Protein AF-A0A521G3V1-F1 (afdb_monomer_lite)

Sequence (125 aa):
MIERIEVVKGPSSALYGSDALAGVVNIITKDTPDKPSGKAGAAYGWYTVKEKVNSDGSISLPSDDGDYRSSKQAYASFGDRPIERFGYLVNYNYESAEDVSQSPLESLRHSLLAKMNLAAIAGAG

Secondary structure (DSSP, 8-state):
-EEEEEEEEGGGGGGG-TT-TTEEEEEEEPPPPSS-EEEEEEEEEEEE---EE-TTS-EE--TTTT-EEEEEEEEEEEEEEEETTEEEEEEEEEEEEE-SSSS--EEEEEEEEEEEEE-------

InterPro domains:
  IPR012910 TonB-dependent receptor, plug domain [PF07715] (1-24)
  IPR036942 TonB-dependent receptor-like, beta-barrel domain superfamily [G3DSA:2.40.170.20] (1-120)
  IPR039426 TonB-dependent receptor-like [PS52016] (1-125)
  IPR039426 TonB-dependent receptor-like [PTHR30069] (1-90)

Foldseek 3Di:
DFPDKDKAAAPVQCVVHPVQHGTDIDTHHDDFDAAKDKDKDKDKDKDAAAWDQDPVRDIDDQLRHRDMWMKMKIKMKIKGDPDPFKIKIKMKMWMWTFDPDSDTDIDTDIDIDMDMGGDDDPDDD

Structure (mmCIF, N/CA/C/O backbone):
data_AF-A0A521G3V1-F1
#
_entry.id   AF-A0A521G3V1-F1
#
loop_
_atom_site.group_PDB
_atom_site.id
_atom_site.type_symbol
_atom_site.label_atom_id
_atom_site.label_alt_id
_atom_site.label_comp_id
_atom_site.label_asym_id
_atom_site.label_entity_id
_atom_site.label_seq_id
_atom_site.pdbx_PDB_ins_code
_atom_site.Cartn_x
_atom_site.Cartn_y
_atom_site.Cartn_z
_atom_site.occupancy
_atom_site.B_iso_or_equiv
_atom_site.auth_seq_id
_atom_site.auth_comp_id
_atom_site.auth_asym_id
_atom_site.auth_atom_id
_atom_site.pdbx_PDB_model_num
ATOM 1 N N . MET A 1 1 ? -3.547 -4.856 4.591 1.00 81.75 1 MET A N 1
ATOM 2 C CA . MET A 1 1 ? -4.882 -4.274 4.381 1.00 81.75 1 MET A CA 1
ATOM 3 C C . MET A 1 1 ? -5.656 -5.131 3.394 1.00 81.75 1 MET A C 1
ATOM 5 O O . MET A 1 1 ? -6.743 -5.557 3.743 1.00 81.75 1 MET A O 1
ATOM 9 N N . ILE A 1 2 ? -5.084 -5.485 2.246 1.00 90.00 2 ILE A N 1
ATOM 10 C CA . ILE A 1 2 ? -5.542 -6.657 1.490 1.00 90.00 2 ILE A CA 1
ATOM 11 C C . ILE A 1 2 ? -5.144 -7.919 2.266 1.00 90.00 2 ILE A C 1
ATOM 13 O O . ILE A 1 2 ? -4.059 -7.965 2.859 1.00 90.00 2 ILE A O 1
ATOM 17 N N . GLU A 1 3 ? -6.056 -8.878 2.342 1.00 93.25 3 GLU A N 1
ATOM 18 C CA . GLU A 1 3 ? -5.802 -10.216 2.868 1.00 93.25 3 GLU A CA 1
ATOM 19 C C . GLU A 1 3 ? -5.454 -11.168 1.733 1.00 93.25 3 GLU A C 1
ATOM 21 O O . GLU A 1 3 ? -4.417 -11.824 1.783 1.00 93.25 3 GLU A O 1
ATOM 26 N N . ARG A 1 4 ? -6.275 -11.171 0.679 1.00 96.12 4 ARG A N 1
ATOM 27 C CA . ARG A 1 4 ? -6.017 -11.925 -0.547 1.00 96.12 4 ARG A CA 1
ATOM 28 C C . ARG A 1 4 ? -6.715 -11.303 -1.751 1.00 96.12 4 ARG A C 1
ATOM 30 O O . ARG A 1 4 ? -7.649 -10.514 -1.606 1.00 96.12 4 ARG A O 1
ATOM 37 N N . ILE A 1 5 ? -6.247 -11.685 -2.932 1.00 95.38 5 ILE A N 1
ATOM 38 C CA . ILE A 1 5 ? -6.860 -11.362 -4.220 1.00 95.38 5 ILE A CA 1
ATOM 39 C C . ILE A 1 5 ? -7.189 -12.690 -4.892 1.00 95.38 5 ILE A C 1
ATOM 41 O O . ILE A 1 5 ? -6.324 -13.558 -5.000 1.00 95.38 5 ILE A O 1
ATOM 45 N N . GLU A 1 6 ? -8.432 -12.851 -5.326 1.00 93.69 6 GLU A N 1
ATOM 46 C CA . GLU A 1 6 ? -8.908 -14.029 -6.046 1.00 93.69 6 GLU A CA 1
ATOM 47 C C . GLU A 1 6 ? -9.221 -13.634 -7.491 1.00 93.69 6 GLU A C 1
ATOM 49 O O . GLU A 1 6 ? -9.801 -12.579 -7.743 1.00 93.69 6 GLU A O 1
ATOM 54 N N . VAL A 1 7 ? -8.839 -14.476 -8.452 1.00 92.94 7 VAL A N 1
ATOM 55 C CA . VAL A 1 7 ? -9.136 -14.256 -9.873 1.00 92.94 7 VAL A CA 1
ATOM 56 C C . VAL A 1 7 ? -9.950 -15.433 -10.385 1.00 92.94 7 VAL A C 1
ATOM 58 O O . VAL A 1 7 ? -9.446 -16.553 -10.463 1.00 92.94 7 VAL A O 1
ATOM 61 N N . VAL A 1 8 ? -11.198 -15.171 -10.765 1.00 91.44 8 VAL A N 1
ATOM 62 C CA . VAL A 1 8 ? -12.090 -16.145 -11.403 1.00 91.44 8 VAL A CA 1
ATOM 63 C C . VAL A 1 8 ? -12.079 -15.870 -12.900 1.00 91.44 8 VAL A C 1
ATOM 65 O O . VAL A 1 8 ? -12.363 -14.753 -13.319 1.00 91.44 8 VAL A O 1
ATOM 68 N N . LYS A 1 9 ? -11.728 -16.866 -13.715 1.00 88.06 9 LYS A N 1
ATOM 69 C CA . LYS A 1 9 ? -11.600 -16.719 -15.175 1.00 88.06 9 LYS A CA 1
ATOM 70 C C . LYS A 1 9 ? -12.729 -17.453 -15.900 1.00 88.06 9 LYS A C 1
ATOM 72 O O . LYS A 1 9 ? -13.107 -18.545 -15.478 1.00 88.06 9 LYS A O 1
ATOM 77 N N . GLY A 1 10 ? -13.172 -16.913 -17.037 1.00 82.88 10 GLY A N 1
ATOM 78 C CA . GLY A 1 10 ? -14.074 -17.610 -17.963 1.00 82.88 10 GLY A CA 1
ATOM 79 C C . GLY A 1 10 ? -15.508 -17.797 -17.438 1.00 82.88 10 GLY A C 1
ATOM 80 O O . GLY A 1 10 ? -15.893 -17.127 -16.495 1.00 82.88 10 GLY A O 1
ATOM 81 N N . PRO A 1 11 ? -16.312 -18.719 -18.000 1.00 74.81 11 PRO A N 1
ATOM 82 C CA . PRO A 1 11 ? -17.774 -18.750 -17.827 1.00 74.81 11 PRO A CA 1
ATOM 83 C C . PRO A 1 11 ? -18.275 -18.758 -16.375 1.00 74.81 11 PRO A C 1
ATOM 85 O O . PRO A 1 11 ? -19.353 -18.242 -16.091 1.00 74.81 11 PRO A O 1
ATOM 88 N N . SER A 1 12 ? -17.491 -19.311 -15.445 1.00 75.88 12 SER A N 1
ATOM 89 C CA . SER A 1 12 ? -17.821 -19.354 -14.016 1.00 75.88 12 SER A CA 1
ATOM 90 C C . SER A 1 12 ? -17.935 -17.971 -13.368 1.00 75.88 12 SER A C 1
ATOM 92 O O . SER A 1 12 ? -18.586 -17.841 -12.333 1.00 75.88 12 SER A O 1
ATOM 94 N N . SER A 1 13 ? -17.341 -16.925 -13.952 1.00 77.19 13 SER A N 1
ATOM 95 C CA . SER A 1 13 ? -17.484 -15.555 -13.454 1.00 77.19 13 SER A CA 1
ATOM 96 C C . SER A 1 13 ? -18.867 -14.957 -13.727 1.00 77.19 13 SER A C 1
ATOM 98 O O . SER A 1 13 ? -19.220 -13.994 -13.057 1.00 77.19 13 SER A O 1
ATOM 100 N N . ALA A 1 14 ? -19.696 -15.555 -14.595 1.00 74.81 14 ALA A N 1
ATOM 101 C CA . ALA A 1 14 ? -21.085 -15.131 -14.810 1.00 74.81 14 ALA A CA 1
ATOM 102 C C . ALA A 1 14 ? -21.938 -15.164 -13.523 1.00 74.81 14 ALA A C 1
ATOM 104 O O . ALA A 1 14 ? -22.915 -14.426 -13.413 1.00 74.81 14 ALA A O 1
ATOM 105 N N . LEU A 1 15 ? -21.542 -15.960 -12.517 1.00 80.94 15 LEU A N 1
ATOM 106 C CA . LEU A 1 15 ? -22.152 -15.952 -11.178 1.00 80.94 15 LEU A CA 1
ATOM 107 C C . LEU A 1 15 ? -22.031 -14.596 -10.463 1.00 80.94 15 LEU A C 1
ATOM 109 O O . LEU A 1 15 ? -22.818 -14.309 -9.565 1.00 80.94 15 LEU A O 1
ATOM 113 N N . TYR A 1 16 ? -21.064 -13.764 -10.855 1.00 81.12 16 TYR A N 1
ATOM 114 C CA . TYR A 1 16 ? -20.859 -12.417 -10.321 1.00 81.12 16 TYR A CA 1
ATOM 115 C C . TYR A 1 16 ? -21.572 -11.325 -11.138 1.00 81.12 16 TYR A C 1
ATOM 117 O O . TYR A 1 16 ? -21.516 -10.159 -10.757 1.00 81.12 16 TYR A O 1
ATOM 125 N N . GLY A 1 17 ? -22.250 -11.679 -12.236 1.00 79.00 17 GLY A N 1
ATOM 126 C CA . GLY A 1 17 ? -23.031 -10.754 -13.060 1.00 79.00 17 GLY A CA 1
ATOM 127 C C . GLY A 1 17 ? -22.855 -10.975 -14.562 1.00 79.00 17 GLY A C 1
ATOM 128 O O . GLY A 1 17 ? -21.914 -11.628 -15.011 1.00 79.00 17 GLY A O 1
ATOM 129 N N . SER A 1 18 ? -23.759 -10.398 -15.357 1.00 80.88 18 SER A N 1
ATOM 130 C CA . SER A 1 18 ? -23.757 -10.518 -16.824 1.00 80.88 18 SER A CA 1
ATOM 131 C C . SER A 1 18 ? -22.510 -9.926 -17.487 1.00 80.88 18 SER A C 1
ATOM 133 O O . SER A 1 18 ? -22.094 -10.409 -18.536 1.00 80.88 18 SER A O 1
ATOM 135 N N . ASP A 1 19 ? -21.885 -8.927 -16.860 1.00 81.19 19 ASP A N 1
ATOM 136 C CA . ASP A 1 19 ? -20.727 -8.206 -17.411 1.00 81.19 19 ASP A CA 1
ATOM 137 C C . ASP A 1 19 ? -19.388 -8.902 -17.121 1.00 81.19 19 ASP A C 1
ATOM 139 O O . ASP A 1 19 ? -18.324 -8.462 -17.551 1.00 81.19 19 ASP A O 1
ATOM 143 N N . ALA A 1 20 ? -19.422 -10.028 -16.411 1.00 81.69 20 ALA A N 1
ATOM 144 C CA . ALA A 1 20 ? -18.242 -10.748 -15.965 1.00 81.69 20 ALA A CA 1
ATOM 145 C C . ALA A 1 20 ? -17.650 -11.697 -17.026 1.00 81.69 20 ALA A C 1
ATOM 147 O O . ALA A 1 20 ? -16.906 -12.602 -16.671 1.00 81.69 20 ALA A O 1
ATOM 148 N N . LEU A 1 21 ? -17.953 -11.532 -18.318 1.00 80.31 21 LEU A N 1
ATOM 149 C CA . LEU A 1 21 ? -17.672 -12.515 -19.383 1.00 80.31 21 LEU A CA 1
ATOM 150 C C . LEU A 1 21 ? -16.205 -12.983 -19.479 1.00 80.31 21 LEU A C 1
ATOM 152 O O . LEU A 1 21 ? -15.954 -14.152 -19.767 1.00 80.31 21 LEU A O 1
ATOM 156 N N . ALA A 1 22 ? -15.233 -12.096 -19.238 1.00 85.56 22 ALA A N 1
ATOM 157 C CA . ALA A 1 22 ? -13.805 -12.439 -19.278 1.00 85.56 22 ALA A CA 1
ATOM 158 C C . ALA A 1 22 ? -13.284 -13.026 -17.948 1.00 85.56 22 ALA A C 1
ATOM 160 O O . ALA A 1 22 ? -12.335 -13.817 -17.931 1.00 85.56 22 ALA A O 1
ATOM 161 N N . GLY A 1 23 ? -13.900 -12.645 -16.830 1.00 89.38 23 GLY A N 1
ATOM 162 C CA . GLY A 1 23 ? -13.463 -12.989 -15.484 1.00 89.38 23 GLY A CA 1
ATOM 163 C C . GLY A 1 23 ? -13.774 -11.892 -14.468 1.00 89.38 23 GLY A C 1
ATOM 164 O O . GLY A 1 23 ? -14.199 -10.796 -14.826 1.00 89.38 23 GLY A O 1
ATOM 165 N N . VAL A 1 24 ? -13.530 -12.184 -13.192 1.00 91.69 24 VAL A N 1
ATOM 166 C CA . VAL A 1 24 ? -13.661 -11.247 -12.067 1.00 91.69 24 VAL A CA 1
ATOM 167 C C . VAL A 1 24 ? -12.405 -11.299 -11.215 1.00 91.69 24 VAL A C 1
ATOM 169 O O . VAL A 1 24 ? -11.873 -12.373 -10.929 1.00 91.69 24 VAL A O 1
ATOM 172 N N . VAL A 1 25 ? -11.953 -10.123 -10.786 1.00 92.94 25 VAL A N 1
ATOM 173 C CA . VAL A 1 25 ? -10.938 -9.975 -9.744 1.00 92.94 25 VAL A CA 1
ATOM 174 C C . VAL A 1 25 ? -11.654 -9.570 -8.464 1.00 92.94 25 VAL A C 1
ATOM 176 O O . VAL A 1 25 ? -12.243 -8.494 -8.390 1.00 92.94 25 VAL A O 1
ATOM 179 N N . ASN A 1 26 ? -11.609 -10.436 -7.460 1.00 91.38 26 ASN A N 1
ATOM 180 C CA . ASN A 1 26 ? -12.187 -10.186 -6.150 1.00 91.38 26 ASN A CA 1
ATOM 181 C C . ASN A 1 26 ? -11.079 -9.802 -5.163 1.00 91.38 26 ASN A C 1
ATOM 183 O O . ASN A 1 26 ? -10.103 -10.534 -4.986 1.00 91.38 26 ASN A O 1
ATOM 187 N N . ILE A 1 27 ? -11.228 -8.649 -4.513 1.00 93.19 27 ILE A N 1
ATOM 188 C CA . ILE A 1 27 ? -10.273 -8.146 -3.525 1.00 93.19 27 ILE A CA 1
ATOM 189 C C . ILE A 1 27 ? -10.879 -8.335 -2.146 1.00 93.19 27 ILE A C 1
ATOM 191 O O . ILE A 1 27 ? -11.889 -7.721 -1.805 1.00 93.19 27 ILE A O 1
ATOM 195 N N . ILE A 1 28 ? -10.220 -9.142 -1.324 1.00 94.25 28 ILE A N 1
ATOM 196 C CA . ILE A 1 28 ? -10.688 -9.441 0.022 1.00 94.25 28 ILE A CA 1
ATOM 197 C C . ILE A 1 28 ? -9.802 -8.702 1.009 1.00 94.25 28 ILE A C 1
ATOM 199 O O . ILE A 1 28 ? -8.579 -8.870 1.059 1.00 94.25 28 ILE A O 1
ATOM 203 N N . THR A 1 29 ? -10.437 -7.823 1.772 1.00 93.75 29 THR A N 1
ATOM 204 C CA . THR A 1 29 ? -9.785 -6.969 2.760 1.00 93.75 29 THR A CA 1
ATOM 205 C C . THR A 1 29 ? -9.692 -7.678 4.102 1.00 93.75 29 THR A C 1
ATOM 207 O O . THR A 1 29 ? -10.591 -8.427 4.479 1.00 93.75 29 THR A O 1
ATOM 210 N N . LYS A 1 30 ? -8.622 -7.387 4.848 1.00 93.38 30 LYS A N 1
ATOM 211 C CA . LYS A 1 30 ? -8.462 -7.843 6.233 1.00 93.38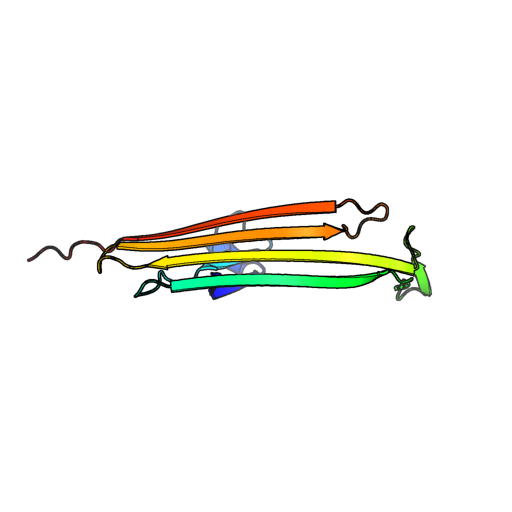 30 LYS A CA 1
ATOM 212 C C . LYS A 1 30 ? -9.640 -7.381 7.084 1.00 93.38 30 LYS A C 1
ATOM 214 O O . LYS A 1 30 ? -10.237 -6.330 6.823 1.00 93.38 30 LYS A O 1
ATOM 219 N N . ASP A 1 31 ? -9.949 -8.131 8.128 1.00 92.81 31 ASP A N 1
ATOM 220 C CA . ASP A 1 31 ? -10.878 -7.661 9.149 1.00 92.81 31 ASP A CA 1
ATOM 221 C C . ASP A 1 31 ? -10.305 -6.522 9.989 1.00 92.81 31 ASP A C 1
ATOM 223 O O . ASP A 1 31 ? -9.093 -6.279 10.030 1.00 92.81 31 ASP A O 1
ATOM 227 N N . THR A 1 32 ? -11.214 -5.777 10.623 1.00 94.19 32 THR A N 1
ATOM 228 C CA . THR A 1 32 ? -10.827 -4.733 11.571 1.00 94.19 32 THR A CA 1
ATOM 229 C C . THR A 1 32 ? -10.076 -5.402 12.726 1.00 9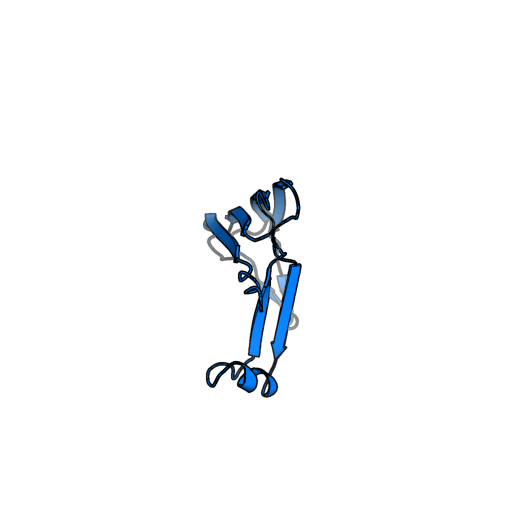4.19 32 THR A C 1
ATOM 231 O O . THR A 1 32 ? -10.502 -6.464 13.183 1.00 94.19 32 THR A O 1
ATOM 234 N N . PRO A 1 33 ? -8.955 -4.841 13.195 1.00 94.19 33 PRO A N 1
ATOM 235 C CA . PRO A 1 33 ? -8.180 -5.468 14.258 1.00 94.19 33 PRO A CA 1
ATOM 236 C C . PRO A 1 33 ? -8.959 -5.450 15.581 1.00 94.19 33 PRO A C 1
ATOM 238 O O . PRO A 1 33 ? -9.747 -4.540 15.823 1.00 94.19 33 PRO A O 1
ATOM 241 N N . ASP A 1 34 ? -8.729 -6.444 16.442 1.00 94.56 34 ASP A N 1
ATOM 242 C CA . ASP A 1 34 ? -9.420 -6.564 17.739 1.00 94.56 34 ASP A CA 1
ATOM 243 C C . ASP A 1 34 ? -8.973 -5.518 18.771 1.00 94.56 34 ASP A C 1
ATOM 245 O O . ASP A 1 34 ? -9.638 -5.312 19.781 1.00 94.56 34 ASP A O 1
ATOM 249 N N . LYS A 1 35 ? -7.810 -4.904 18.544 1.00 95.88 35 LYS A N 1
ATOM 250 C CA . LYS A 1 35 ? -7.167 -3.899 19.396 1.00 95.88 35 LYS A CA 1
ATOM 251 C C . LYS A 1 35 ? -6.535 -2.822 18.510 1.00 95.88 35 LYS A C 1
ATOM 253 O O . LYS A 1 35 ? -6.275 -3.115 17.334 1.00 95.88 35 LYS A O 1
ATOM 258 N N . PRO A 1 36 ? -6.184 -1.644 19.059 1.00 97.81 36 PRO A N 1
ATOM 259 C CA . PRO A 1 36 ? -5.543 -0.595 18.282 1.00 97.81 36 PRO A CA 1
ATOM 260 C C . PRO A 1 36 ? -4.269 -1.113 17.611 1.00 97.81 36 PRO A C 1
ATOM 262 O O . PRO A 1 36 ? -3.377 -1.664 18.261 1.00 97.81 36 PRO A O 1
ATOM 265 N N . SER A 1 37 ? -4.192 -0.961 16.293 1.00 96.69 37 SER A N 1
ATOM 266 C CA . SER A 1 37 ? -3.122 -1.505 15.466 1.00 96.69 37 SER A CA 1
ATOM 267 C C . SER A 1 37 ? -2.790 -0.546 14.336 1.00 96.69 37 SER A C 1
ATOM 269 O O . SER A 1 37 ? -3.675 -0.045 13.645 1.00 96.69 37 SER A O 1
ATOM 271 N N . GLY A 1 38 ? -1.497 -0.323 14.116 1.00 96.06 38 GLY A N 1
ATOM 272 C CA . GLY A 1 38 ? -0.996 0.459 12.998 1.00 96.06 38 GLY A CA 1
ATOM 273 C C . GLY A 1 38 ? 0.131 -0.257 12.269 1.00 96.06 38 GLY A C 1
ATOM 274 O O . GLY A 1 38 ? 0.900 -1.007 12.871 1.00 96.06 38 GLY A O 1
ATOM 275 N N . LYS A 1 39 ? 0.233 -0.022 10.961 1.00 95.69 39 LYS A N 1
ATOM 276 C CA . LYS A 1 39 ? 1.391 -0.409 10.146 1.00 95.69 39 LYS A CA 1
ATOM 277 C C . LYS A 1 39 ? 1.707 0.706 9.175 1.00 95.69 39 LYS A C 1
ATOM 279 O O . LYS A 1 39 ? 0.799 1.187 8.506 1.00 95.69 39 LYS A O 1
ATOM 284 N N . ALA A 1 40 ? 2.975 1.047 9.048 1.00 97.00 40 ALA A N 1
ATOM 285 C CA . ALA A 1 40 ? 3.461 1.933 8.009 1.00 97.00 40 ALA A CA 1
ATOM 286 C C . ALA A 1 40 ? 4.725 1.343 7.392 1.00 97.00 40 ALA A C 1
ATOM 288 O O . ALA A 1 40 ? 5.414 0.538 8.022 1.00 97.00 40 ALA A O 1
ATOM 289 N N . GLY A 1 41 ? 5.012 1.733 6.162 1.00 97.38 41 GLY A N 1
ATOM 290 C CA . GLY A 1 41 ? 6.211 1.310 5.464 1.00 97.38 41 GLY A CA 1
ATOM 291 C C . GLY A 1 41 ? 6.487 2.204 4.273 1.00 97.38 41 GLY A C 1
ATOM 292 O O . GLY A 1 41 ? 5.595 2.886 3.773 1.00 97.38 41 GLY A O 1
ATOM 293 N N . ALA A 1 42 ? 7.732 2.181 3.824 1.00 97.31 42 ALA A N 1
ATOM 294 C CA . ALA A 1 42 ? 8.147 2.808 2.589 1.00 97.31 42 ALA A CA 1
ATOM 295 C C . ALA A 1 42 ? 9.089 1.870 1.836 1.00 97.31 42 ALA A C 1
ATOM 297 O O . ALA A 1 42 ? 9.791 1.062 2.446 1.00 97.31 42 ALA A O 1
ATOM 298 N N . ALA A 1 43 ? 9.083 1.979 0.517 1.00 96.56 43 ALA A N 1
ATOM 299 C CA . ALA A 1 43 ? 9.937 1.237 -0.386 1.00 96.56 43 ALA A CA 1
ATOM 300 C C . ALA A 1 43 ? 10.471 2.181 -1.464 1.00 96.56 43 ALA A C 1
ATOM 302 O O . ALA A 1 43 ? 9.794 3.120 -1.884 1.00 96.56 43 ALA A O 1
ATOM 303 N N . TYR A 1 44 ? 11.692 1.912 -1.906 1.00 96.06 44 TYR A N 1
ATOM 304 C CA . TYR A 1 44 ? 12.315 2.561 -3.047 1.00 96.06 44 TYR A CA 1
ATOM 305 C C . TYR A 1 44 ? 12.987 1.482 -3.888 1.00 96.06 44 TYR A C 1
ATOM 307 O O . TYR A 1 44 ? 13.622 0.581 -3.337 1.00 96.06 44 TYR A O 1
ATOM 315 N N . GLY A 1 45 ? 12.835 1.560 -5.202 1.00 94.44 45 GLY A N 1
ATOM 316 C CA . GLY A 1 45 ? 13.435 0.623 -6.138 1.00 94.44 45 GLY A CA 1
ATOM 317 C C . GLY A 1 45 ? 13.854 1.334 -7.409 1.00 94.44 45 GLY A C 1
ATOM 318 O O . GLY A 1 45 ? 13.235 2.320 -7.802 1.00 94.44 45 GLY A O 1
ATOM 319 N N . TRP A 1 46 ? 14.897 0.824 -8.051 1.00 91.94 46 TRP A N 1
ATOM 320 C CA . TRP A 1 46 ? 15.361 1.320 -9.336 1.00 91.94 46 TRP A CA 1
ATOM 321 C C . TRP A 1 46 ? 15.755 0.166 -10.247 1.00 91.94 46 TRP A C 1
ATOM 323 O O . TRP A 1 46 ? 16.120 -0.915 -9.779 1.00 91.94 46 TRP A O 1
ATOM 333 N N . TYR A 1 47 ? 15.697 0.404 -11.549 1.00 89.38 47 TYR A N 1
ATOM 334 C CA . TYR A 1 47 ? 16.182 -0.527 -12.558 1.00 89.38 47 TYR A CA 1
ATOM 335 C C . TYR A 1 47 ? 16.758 0.233 -13.752 1.00 89.38 47 TYR A C 1
ATOM 337 O O . TYR A 1 47 ? 16.400 1.381 -13.999 1.00 89.38 47 TYR A O 1
ATOM 345 N N . THR A 1 48 ? 17.670 -0.408 -14.479 1.00 90.00 48 THR A N 1
ATOM 346 C CA . THR A 1 48 ? 18.238 0.140 -15.717 1.00 90.00 48 THR A CA 1
ATOM 347 C C . THR A 1 48 ? 17.413 -0.328 -16.901 1.00 90.00 48 THR A C 1
ATOM 349 O O . THR A 1 48 ? 17.105 -1.520 -17.014 1.00 90.00 48 THR A O 1
ATOM 352 N N . VAL A 1 49 ? 17.082 0.602 -17.786 1.00 88.00 49 VAL A N 1
ATOM 353 C CA . VAL A 1 49 ? 16.426 0.317 -19.058 1.00 88.00 49 VAL A CA 1
ATOM 354 C C . VAL A 1 49 ? 17.441 -0.330 -19.990 1.00 88.00 49 VAL A C 1
ATOM 356 O O . VAL A 1 49 ? 18.567 0.145 -20.111 1.00 88.00 49 VAL A O 1
ATOM 359 N N . LYS A 1 50 ? 17.062 -1.452 -20.601 1.00 87.62 50 LYS A N 1
ATOM 360 C CA . LYS A 1 50 ? 17.918 -2.181 -21.536 1.00 87.62 50 LYS A CA 1
ATOM 361 C C . LYS A 1 50 ? 17.147 -2.569 -22.780 1.00 87.62 50 LYS A C 1
ATOM 363 O O . LYS A 1 50 ? 15.954 -2.881 -22.703 1.00 87.62 50 LYS A O 1
ATOM 368 N N . GLU A 1 51 ? 17.867 -2.627 -23.889 1.00 88.00 51 GLU A N 1
ATOM 369 C CA . GLU A 1 51 ? 17.417 -3.242 -25.129 1.00 88.00 51 GLU A CA 1
ATOM 370 C C . GLU A 1 51 ? 16.802 -4.634 -24.911 1.00 88.00 51 GLU A C 1
ATOM 372 O O . GLU A 1 51 ? 17.223 -5.420 -24.052 1.00 88.00 51 GLU A O 1
ATOM 377 N N . LYS A 1 52 ? 15.787 -4.953 -25.718 1.00 87.25 52 LYS A N 1
ATOM 378 C CA . LYS A 1 52 ? 15.131 -6.261 -25.714 1.00 87.25 52 LYS A CA 1
ATOM 379 C C . LYS A 1 52 ? 15.239 -6.905 -27.089 1.00 87.25 52 LYS A C 1
ATOM 381 O O . LYS A 1 52 ? 14.784 -6.335 -28.078 1.00 87.25 52 LYS A O 1
ATOM 386 N N . VAL A 1 53 ? 15.751 -8.133 -27.127 1.00 90.69 53 VAL A N 1
ATOM 387 C CA . VAL A 1 53 ? 15.671 -9.007 -28.305 1.00 90.69 53 VAL A CA 1
ATOM 388 C C . VAL A 1 53 ? 14.383 -9.823 -28.218 1.00 90.69 53 VAL A C 1
ATOM 390 O O . VAL A 1 53 ? 14.129 -10.502 -27.220 1.00 90.69 53 VAL A O 1
ATOM 393 N N . ASN A 1 54 ? 13.542 -9.726 -29.240 1.00 88.75 54 ASN A N 1
ATOM 394 C CA . ASN A 1 54 ? 12.275 -10.445 -29.316 1.00 88.75 54 ASN A CA 1
ATOM 395 C C . ASN A 1 54 ? 12.464 -11.855 -29.891 1.00 88.75 54 ASN A C 1
ATOM 397 O O . ASN A 1 54 ? 13.469 -12.168 -30.529 1.00 88.75 54 ASN A O 1
ATOM 401 N N . SER A 1 55 ? 11.464 -12.716 -29.692 1.00 92.81 55 SER A N 1
ATOM 402 C CA . SER A 1 55 ? 11.497 -14.112 -30.149 1.00 92.81 55 SER A CA 1
ATOM 403 C C . SER A 1 55 ? 11.571 -14.278 -31.674 1.00 92.81 55 SER A C 1
ATOM 405 O O . SER A 1 55 ? 11.885 -15.366 -32.144 1.00 92.81 55 SER A O 1
ATOM 407 N N . ASP A 1 56 ? 11.274 -13.229 -32.444 1.00 93.25 56 ASP A N 1
ATOM 408 C CA . ASP A 1 56 ? 11.383 -13.181 -33.907 1.00 93.25 56 ASP A CA 1
ATOM 409 C C . ASP A 1 56 ? 12.755 -12.676 -34.402 1.00 93.25 56 ASP A C 1
ATOM 411 O O . ASP A 1 56 ? 12.966 -12.538 -35.605 1.00 93.25 56 ASP A O 1
ATOM 415 N N . GLY A 1 57 ? 13.690 -12.397 -33.485 1.00 90.62 57 GLY A N 1
ATOM 416 C CA . GLY A 1 57 ? 15.020 -11.867 -33.787 1.00 90.62 57 GLY A CA 1
ATOM 417 C C . GLY A 1 57 ? 15.077 -10.346 -33.970 1.00 90.62 57 GLY A C 1
ATOM 418 O O . GLY A 1 57 ? 16.164 -9.818 -34.199 1.00 90.62 57 GLY A O 1
ATOM 419 N N . SER A 1 58 ? 13.955 -9.626 -33.855 1.00 92.81 58 SER A N 1
ATOM 420 C CA . SER A 1 58 ? 13.947 -8.157 -33.878 1.00 92.81 58 SER A CA 1
ATOM 421 C C . SER A 1 58 ? 14.493 -7.561 -32.571 1.00 92.81 58 SER A C 1
ATOM 423 O O . SER A 1 58 ? 14.342 -8.144 -31.494 1.00 92.81 58 SER A O 1
ATOM 425 N N . ILE A 1 59 ? 15.111 -6.378 -32.655 1.00 87.94 59 ILE A N 1
ATOM 426 C CA . ILE A 1 59 ? 15.601 -5.618 -31.494 1.00 87.94 59 ILE A CA 1
ATOM 427 C C . ILE A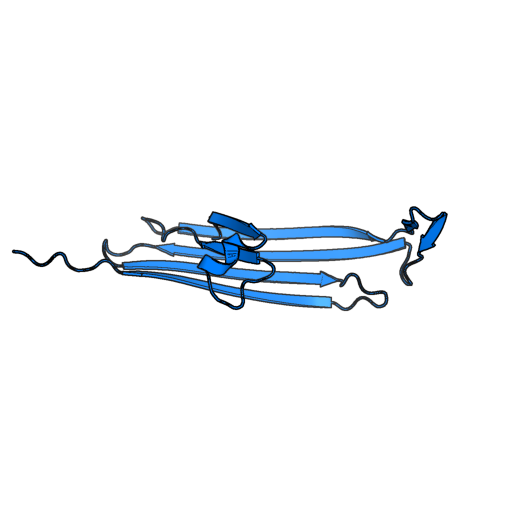 1 59 ? 14.655 -4.443 -31.236 1.00 87.94 59 ILE A C 1
ATOM 429 O O . ILE A 1 59 ? 14.358 -3.660 -32.138 1.00 87.94 59 ILE A O 1
ATOM 433 N N . SER A 1 60 ? 14.179 -4.314 -29.999 1.00 85.19 60 SER A N 1
ATOM 434 C CA . SER A 1 60 ? 13.423 -3.157 -29.521 1.00 85.19 60 SER A CA 1
ATOM 435 C C . SER A 1 60 ? 14.315 -2.291 -28.637 1.00 85.19 60 SER A C 1
ATOM 437 O O . SER A 1 60 ? 14.730 -2.725 -27.562 1.00 85.19 60 SER A O 1
ATOM 439 N N . LEU A 1 61 ? 14.582 -1.070 -29.103 1.00 83.25 61 LEU A N 1
ATOM 440 C CA . LEU A 1 61 ? 15.370 -0.056 -28.405 1.00 83.25 61 LEU A CA 1
ATOM 441 C C . LEU A 1 61 ? 14.424 1.013 -27.837 1.00 83.25 61 LEU A C 1
ATOM 443 O O . LEU A 1 61 ? 13.806 1.741 -28.620 1.00 83.25 61 LEU A O 1
ATOM 447 N N . PRO A 1 62 ? 14.256 1.099 -26.506 1.00 79.81 62 PRO A N 1
ATOM 448 C CA . PRO A 1 62 ? 13.596 2.236 -25.872 1.00 79.81 62 PRO A CA 1
ATOM 449 C C . PRO A 1 62 ? 14.350 3.535 -26.186 1.00 79.81 62 PRO A C 1
ATOM 451 O O . PRO A 1 62 ? 15.566 3.518 -26.362 1.00 79.81 62 PRO A O 1
ATOM 454 N N . SER A 1 63 ? 13.647 4.669 -26.251 1.00 82.12 63 SER A N 1
ATOM 455 C CA . SER A 1 63 ? 14.284 5.973 -26.506 1.00 82.12 63 SER A CA 1
ATOM 456 C C . SER A 1 63 ? 15.239 6.421 -25.389 1.00 82.12 63 SER A C 1
ATOM 458 O O . SER A 1 63 ? 16.037 7.324 -25.613 1.00 82.12 63 SER A O 1
ATOM 460 N N . ASP A 1 64 ? 15.164 5.778 -24.225 1.00 81.38 64 ASP A N 1
ATOM 461 C CA . ASP A 1 64 ? 15.943 6.008 -23.009 1.00 81.38 64 ASP A CA 1
ATOM 462 C C . ASP A 1 64 ? 16.783 4.772 -22.608 1.00 81.38 64 ASP A C 1
ATOM 464 O O . ASP A 1 64 ? 16.932 4.446 -21.431 1.00 81.38 64 ASP A O 1
ATOM 468 N N . ASP A 1 65 ? 17.307 4.022 -23.587 1.00 85.38 65 ASP A N 1
ATOM 469 C CA . ASP A 1 65 ? 18.204 2.886 -23.325 1.00 85.38 65 ASP A CA 1
ATOM 470 C C . ASP A 1 65 ? 19.438 3.299 -22.501 1.00 85.38 65 ASP A C 1
ATOM 472 O O . ASP A 1 65 ? 20.110 4.286 -22.799 1.00 85.38 65 ASP A O 1
ATOM 476 N N . GLY A 1 66 ? 19.743 2.526 -21.455 1.00 84.38 66 GLY A N 1
ATOM 477 C CA . GLY A 1 66 ? 20.822 2.817 -20.511 1.00 84.38 66 GLY A CA 1
ATOM 478 C C . GLY A 1 66 ? 20.446 3.751 -19.354 1.00 84.38 66 GLY A C 1
ATOM 479 O O . GLY A 1 66 ? 21.201 3.804 -18.377 1.00 84.38 66 GLY A O 1
ATOM 480 N N . ASP A 1 67 ? 19.286 4.415 -19.399 1.00 87.69 67 ASP A N 1
ATOM 481 C CA . ASP A 1 67 ? 18.823 5.279 -18.311 1.00 87.69 67 ASP A CA 1
ATOM 482 C C . ASP A 1 67 ? 18.321 4.466 -17.103 1.00 87.69 67 ASP A C 1
ATOM 484 O O . ASP A 1 67 ? 18.011 3.269 -17.179 1.00 87.69 67 ASP A O 1
ATOM 488 N N . TYR A 1 68 ? 18.263 5.120 -15.940 1.00 86.94 68 TYR A N 1
ATOM 489 C CA . TYR A 1 68 ? 17.731 4.539 -14.710 1.00 86.94 68 TYR A CA 1
ATOM 490 C C . TYR A 1 68 ? 16.309 5.013 -14.484 1.00 86.94 68 TYR A C 1
ATOM 492 O O . TYR A 1 68 ? 16.071 6.216 -14.478 1.00 86.94 68 TYR A O 1
ATOM 500 N N . ARG A 1 69 ? 15.412 4.071 -14.189 1.00 87.25 69 ARG A N 1
ATOM 501 C CA . ARG A 1 69 ? 14.063 4.377 -13.726 1.00 87.25 69 ARG A CA 1
ATOM 502 C C . ARG A 1 69 ? 13.897 4.058 -12.263 1.00 87.25 69 ARG A C 1
ATOM 504 O O . ARG A 1 69 ? 14.415 3.047 -11.777 1.00 87.25 69 ARG A O 1
ATOM 511 N N . SER A 1 70 ? 13.156 4.908 -11.565 1.00 91.00 70 SER A N 1
ATOM 512 C CA . SER A 1 70 ? 12.945 4.794 -10.131 1.00 91.00 70 SER A CA 1
ATOM 513 C C . SER A 1 70 ? 11.468 4.689 -9.744 1.00 91.00 70 SER A C 1
ATOM 515 O O . SER A 1 70 ? 10.559 5.095 -10.465 1.00 91.00 70 SER A O 1
ATOM 517 N N . SER A 1 71 ? 11.224 4.075 -8.589 1.00 93.44 71 SER A N 1
ATOM 518 C CA . SER A 1 71 ? 9.903 3.930 -7.985 1.00 93.44 71 SER A CA 1
ATOM 519 C C . SER A 1 71 ? 9.996 4.114 -6.477 1.00 93.44 71 SER A C 1
ATOM 521 O O . SER A 1 71 ? 10.939 3.653 -5.833 1.00 93.44 71 SER A O 1
ATOM 523 N N . LYS A 1 72 ? 9.022 4.809 -5.904 1.00 95.94 72 LYS A N 1
ATOM 524 C CA . LYS A 1 72 ? 8.867 5.101 -4.482 1.00 95.94 72 LYS A CA 1
ATOM 525 C C . LYS A 1 72 ? 7.457 4.718 -4.085 1.00 95.94 72 LYS A C 1
ATOM 527 O O . LYS A 1 72 ? 6.502 5.091 -4.755 1.00 95.94 72 LYS A O 1
ATOM 532 N N . GLN A 1 73 ? 7.318 4.040 -2.960 1.00 95.88 73 GLN A N 1
ATOM 533 C CA . GLN A 1 73 ? 6.022 3.745 -2.373 1.00 95.88 73 GLN A CA 1
ATOM 534 C C . GLN A 1 73 ? 6.070 4.036 -0.881 1.00 95.88 73 GLN A C 1
ATOM 536 O O . GLN A 1 73 ? 7.053 3.729 -0.215 1.00 95.88 73 GLN A O 1
ATOM 541 N N . ALA A 1 74 ? 5.004 4.604 -0.340 1.00 97.31 74 ALA A N 1
ATOM 542 C CA . ALA A 1 74 ? 4.801 4.750 1.088 1.00 97.31 74 ALA A CA 1
ATOM 543 C C . ALA A 1 74 ? 3.367 4.366 1.431 1.00 97.31 74 ALA A C 1
ATOM 545 O O . ALA A 1 74 ? 2.434 4.669 0.694 1.00 97.31 74 ALA A O 1
ATOM 546 N N . TYR A 1 75 ? 3.169 3.703 2.560 1.00 96.62 75 TYR A N 1
ATOM 547 C CA . TYR A 1 75 ? 1.837 3.377 3.035 1.00 96.62 75 TYR A CA 1
ATOM 548 C C . TYR A 1 75 ? 1.743 3.526 4.541 1.00 96.62 75 TYR A C 1
ATOM 550 O O . TYR A 1 75 ? 2.711 3.334 5.278 1.00 96.62 75 TYR A O 1
ATOM 558 N N . ALA A 1 76 ? 0.533 3.814 4.994 1.00 97.50 76 ALA A N 1
ATOM 559 C CA . ALA A 1 76 ? 0.156 3.806 6.390 1.00 97.50 76 ALA A CA 1
ATOM 560 C C . ALA A 1 76 ? -1.224 3.168 6.531 1.00 97.50 76 ALA A C 1
ATOM 562 O O . ALA A 1 76 ? -2.103 3.309 5.686 1.00 97.50 76 ALA A O 1
ATOM 563 N N . SER A 1 77 ? -1.423 2.440 7.616 1.00 96.81 77 SER A N 1
ATOM 564 C CA . SER A 1 77 ? -2.713 1.896 8.001 1.00 96.81 77 SER A CA 1
ATOM 565 C C . SER A 1 77 ? -2.876 1.942 9.493 1.00 96.81 77 SER A C 1
ATOM 567 O O . SER A 1 77 ? -1.914 1.750 10.235 1.00 96.81 77 SER A O 1
ATOM 569 N N . PHE A 1 78 ? -4.112 2.160 9.903 1.00 97.44 78 PHE A N 1
ATOM 570 C CA . PHE A 1 78 ? -4.505 2.180 11.290 1.00 97.44 78 PHE A CA 1
ATOM 571 C C . PHE A 1 78 ? -5.914 1.625 11.418 1.00 97.44 78 PHE A C 1
ATOM 573 O O . PHE A 1 78 ? -6.781 1.904 10.590 1.00 97.44 78 PHE A O 1
ATOM 580 N N . GLY A 1 79 ? -6.142 0.826 12.444 1.00 97.38 79 GLY A N 1
ATOM 581 C CA . GLY A 1 79 ? -7.449 0.284 12.749 1.00 97.38 79 GLY A CA 1
ATOM 582 C C . GLY A 1 79 ? -7.570 -0.031 14.222 1.00 97.38 79 GLY A C 1
ATOM 583 O O . GLY A 1 79 ? -6.571 -0.201 14.922 1.00 97.38 79 GLY A O 1
ATOM 584 N N . ASP A 1 80 ? -8.808 -0.119 14.670 1.00 97.62 80 ASP A N 1
ATOM 585 C CA . ASP A 1 80 ? -9.152 -0.469 16.036 1.00 97.62 80 ASP A CA 1
ATOM 586 C C . ASP A 1 80 ? -10.573 -1.040 16.080 1.00 97.62 80 ASP A C 1
ATOM 588 O O . ASP A 1 80 ? -11.380 -0.830 15.166 1.00 97.62 80 ASP A O 1
ATOM 592 N N . ARG A 1 81 ? -10.887 -1.733 17.169 1.00 96.69 81 ARG A N 1
ATOM 593 C CA . ARG A 1 81 ? -12.239 -2.097 17.569 1.00 96.69 81 ARG A CA 1
ATOM 594 C C . ARG A 1 81 ? -12.490 -1.563 18.982 1.00 96.69 81 ARG A C 1
ATOM 596 O O . ARG A 1 81 ? -12.393 -2.320 19.946 1.00 96.69 81 ARG A O 1
ATOM 603 N N . PRO A 1 82 ? -12.828 -0.267 19.122 1.00 94.19 82 PRO A N 1
ATOM 604 C CA . PRO A 1 82 ? -12.993 0.356 20.437 1.00 94.19 82 PRO A CA 1
ATOM 605 C C . PRO A 1 82 ? -14.161 -0.233 21.240 1.00 94.19 82 PRO A C 1
ATOM 607 O O . PRO A 1 82 ? -14.177 -0.137 22.464 1.00 94.19 82 PRO A O 1
ATOM 610 N N . ILE A 1 83 ? -15.144 -0.838 20.566 1.00 92.81 83 ILE A N 1
ATOM 611 C CA . ILE A 1 83 ? -16.246 -1.582 21.186 1.00 92.81 83 ILE A CA 1
ATOM 612 C C . ILE A 1 83 ? -16.529 -2.842 20.365 1.00 92.81 83 ILE A C 1
ATOM 614 O O . ILE A 1 83 ? -16.392 -2.818 19.146 1.00 92.81 83 ILE A O 1
ATOM 618 N N . GLU A 1 84 ? -16.999 -3.920 20.995 1.00 90.69 84 GLU A N 1
ATOM 619 C CA . GLU A 1 84 ? -17.215 -5.232 20.347 1.00 90.69 84 GLU A CA 1
ATOM 620 C C . GLU A 1 84 ? -18.007 -5.158 19.035 1.00 90.69 84 GLU A C 1
ATOM 622 O O . GLU A 1 84 ? -17.716 -5.864 18.072 1.00 90.69 84 GLU A O 1
ATOM 627 N N . ARG A 1 85 ? -18.990 -4.256 18.980 1.00 91.00 85 ARG A N 1
ATOM 628 C CA . ARG A 1 85 ? -19.857 -4.091 17.815 1.00 91.00 85 ARG A CA 1
ATOM 629 C C . ARG A 1 85 ? -19.280 -3.225 16.707 1.00 91.00 85 ARG A C 1
ATOM 631 O O . ARG A 1 85 ? -19.823 -3.273 15.616 1.00 91.00 85 ARG A O 1
ATOM 638 N N . PHE A 1 86 ? -18.272 -2.397 16.970 1.00 94.75 86 PHE A N 1
ATOM 639 C CA . PHE A 1 86 ? -17.794 -1.403 16.013 1.00 94.75 86 PHE A CA 1
ATOM 640 C C . PHE A 1 86 ? -16.279 -1.438 15.898 1.00 94.75 86 PHE A C 1
ATOM 642 O O . PHE A 1 86 ? -15.567 -1.144 16.858 1.00 94.75 86 PHE A O 1
ATOM 649 N N . GLY A 1 87 ? -15.804 -1.732 14.692 1.00 96.44 87 GLY A N 1
ATOM 650 C CA . GLY A 1 87 ? -14.398 -1.620 14.339 1.00 96.44 87 GLY A CA 1
ATOM 651 C C . GLY A 1 87 ? -14.199 -0.861 13.040 1.00 96.44 87 GLY A C 1
ATOM 652 O O . GLY A 1 87 ? -15.078 -0.832 12.175 1.00 96.44 87 GLY A O 1
ATOM 653 N N . TYR A 1 88 ? -13.015 -0.281 12.893 1.00 96.88 88 TYR A N 1
ATOM 654 C CA . TYR A 1 88 ? -12.592 0.408 11.685 1.00 96.88 88 TYR A CA 1
ATOM 655 C C . TYR A 1 88 ? -11.175 0.000 11.291 1.00 96.88 88 TYR A C 1
ATOM 657 O O . TYR A 1 88 ? -10.349 -0.388 12.116 1.00 96.88 88 TYR A O 1
ATOM 665 N N . LEU A 1 89 ? -10.892 0.099 9.999 1.00 97.00 89 LEU A N 1
ATOM 666 C CA . LEU A 1 89 ? -9.562 -0.047 9.431 1.00 97.00 89 LEU A CA 1
ATOM 667 C C . LEU A 1 89 ? -9.430 0.933 8.273 1.00 97.00 89 LEU A C 1
ATOM 669 O O . LEU A 1 89 ? -10.221 0.889 7.337 1.00 97.00 89 LEU A O 1
ATOM 673 N N . VAL A 1 90 ? -8.416 1.784 8.321 1.00 97.44 90 VAL A N 1
ATOM 674 C CA . VAL A 1 90 ? -8.082 2.746 7.273 1.00 97.44 90 VAL A CA 1
ATOM 675 C C . VAL A 1 90 ? -6.695 2.421 6.748 1.00 97.44 90 VAL A C 1
ATOM 677 O O . VAL A 1 90 ? -5.787 2.078 7.508 1.00 97.44 90 VAL A O 1
ATOM 680 N N . ASN A 1 91 ? -6.523 2.520 5.438 1.00 96.75 91 ASN A N 1
ATOM 681 C CA . ASN A 1 91 ? -5.235 2.411 4.782 1.00 96.75 91 ASN A CA 1
ATOM 682 C C . ASN A 1 91 ? -5.109 3.489 3.715 1.00 96.75 91 ASN A C 1
ATOM 684 O O . ASN A 1 91 ? -6.031 3.714 2.933 1.00 96.75 91 ASN A O 1
ATOM 688 N N . TYR A 1 92 ? -3.942 4.111 3.704 1.00 97.12 92 TYR A N 1
ATOM 689 C CA . TYR A 1 92 ? -3.511 5.052 2.701 1.00 97.12 92 TYR A CA 1
ATOM 690 C C . TYR A 1 92 ? -2.204 4.559 2.092 1.00 97.12 92 TYR A C 1
ATOM 692 O O . TYR A 1 92 ? -1.291 4.145 2.814 1.00 97.12 92 TYR A O 1
ATOM 700 N N . ASN A 1 93 ? -2.106 4.625 0.773 1.00 96.38 93 ASN A N 1
ATOM 701 C CA . ASN A 1 93 ? -0.903 4.296 0.032 1.00 96.38 93 ASN A CA 1
ATOM 702 C C . ASN A 1 93 ? -0.638 5.383 -1.015 1.00 96.38 93 ASN A C 1
ATOM 704 O O . ASN A 1 93 ? -1.550 5.883 -1.675 1.00 96.38 93 ASN A O 1
ATOM 708 N N . TYR A 1 94 ? 0.628 5.756 -1.110 1.00 96.19 94 TYR A N 1
ATOM 709 C CA . TYR A 1 94 ? 1.181 6.691 -2.064 1.00 96.19 94 TYR A CA 1
ATOM 710 C C . TYR A 1 94 ? 2.268 5.987 -2.865 1.00 96.19 94 TYR A C 1
ATOM 712 O O . TYR A 1 94 ? 3.111 5.293 -2.295 1.00 96.19 94 TYR A O 1
ATOM 720 N N . GLU A 1 95 ? 2.271 6.208 -4.169 1.00 94.06 95 GLU A N 1
ATOM 721 C CA . GLU A 1 95 ? 3.240 5.639 -5.089 1.00 94.06 95 GLU A CA 1
ATOM 722 C C . GLU A 1 95 ? 3.648 6.684 -6.132 1.00 94.06 95 GLU A C 1
ATOM 724 O O . GLU A 1 95 ? 2.805 7.394 -6.678 1.00 94.06 95 GLU A O 1
ATOM 729 N N . SER A 1 96 ? 4.948 6.782 -6.389 1.00 93.62 96 SER A N 1
ATOM 730 C CA . SER A 1 96 ? 5.554 7.576 -7.460 1.00 93.62 96 SER A CA 1
ATOM 731 C C . SER A 1 96 ? 6.444 6.643 -8.253 1.00 93.62 96 SER A C 1
ATOM 733 O O . SER A 1 96 ? 7.295 5.982 -7.662 1.00 93.62 96 SER A O 1
ATOM 735 N N . ALA A 1 97 ? 6.265 6.560 -9.559 1.00 88.25 97 ALA A N 1
ATOM 736 C CA . ALA A 1 97 ? 7.134 5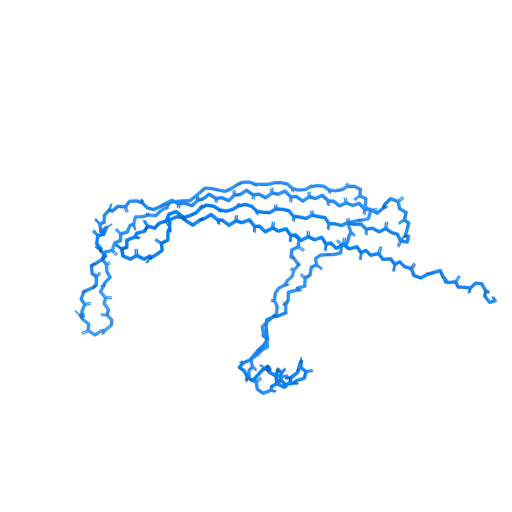.758 -10.407 1.00 88.25 97 ALA A CA 1
ATOM 737 C C . ALA A 1 97 ? 7.219 6.366 -11.799 1.00 88.25 97 ALA A C 1
ATOM 739 O O . ALA A 1 97 ? 6.245 6.935 -12.289 1.00 88.25 97 ALA A O 1
ATOM 740 N N . GLU A 1 98 ? 8.356 6.184 -12.453 1.00 86.88 98 GLU A N 1
ATOM 741 C CA . GLU A 1 98 ? 8.517 6.529 -13.862 1.00 86.88 98 GLU A CA 1
ATOM 742 C C . GLU A 1 98 ? 7.782 5.502 -14.741 1.00 86.88 98 GLU A C 1
ATOM 744 O O . GLU A 1 98 ? 7.915 4.288 -14.546 1.00 86.88 98 GLU A O 1
ATOM 749 N N . ASP A 1 99 ? 6.963 5.981 -15.683 1.00 74.75 99 ASP A N 1
ATOM 750 C CA . ASP A 1 99 ? 6.159 5.127 -16.566 1.00 74.75 99 ASP A CA 1
ATOM 751 C C . ASP A 1 99 ? 7.023 4.286 -17.531 1.00 74.75 99 ASP A C 1
ATOM 753 O O . ASP A 1 99 ? 8.142 4.646 -17.893 1.00 74.75 99 ASP A O 1
ATOM 757 N N . VAL A 1 100 ? 6.474 3.164 -18.000 1.00 68.38 100 VAL A N 1
ATOM 758 C CA . VAL A 1 100 ? 7.099 2.231 -18.958 1.00 68.38 100 VAL A CA 1
ATOM 759 C C . VAL A 1 100 ? 6.953 2.674 -20.422 1.00 68.38 100 VAL A C 1
ATOM 761 O O . VAL A 1 100 ? 7.190 1.887 -21.340 1.00 68.38 100 VAL A O 1
ATOM 764 N N . SER A 1 101 ? 6.527 3.914 -20.663 1.00 66.31 101 SER A N 1
ATOM 765 C CA . SER A 1 101 ? 6.364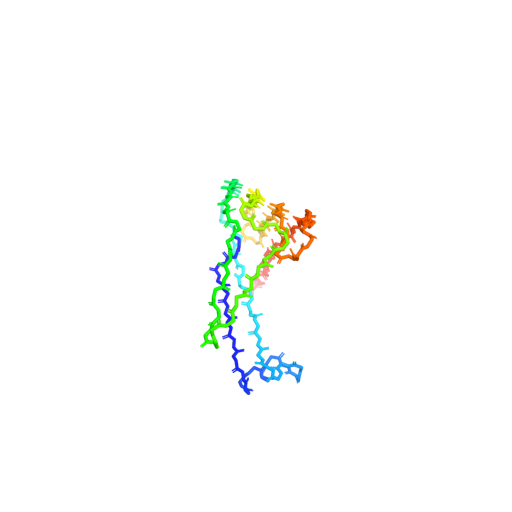 4.463 -22.009 1.00 66.31 101 SER A CA 1
ATOM 766 C C . SER A 1 101 ? 7.713 4.873 -22.622 1.00 66.31 101 SER A C 1
ATOM 768 O O . SER A 1 101 ? 8.705 5.062 -21.920 1.00 66.31 101 SER A O 1
ATOM 770 N N . GLN A 1 102 ? 7.756 5.036 -23.952 1.00 64.69 102 GLN A N 1
ATOM 771 C CA . GLN A 1 102 ? 8.963 5.510 -24.652 1.00 64.69 102 GLN A CA 1
ATOM 772 C C . GLN A 1 102 ? 9.348 6.957 -24.292 1.00 64.69 102 GLN A C 1
ATOM 774 O O . GLN A 1 102 ? 10.449 7.395 -24.602 1.00 64.69 102 GLN A O 1
ATOM 779 N N . SER A 1 103 ? 8.453 7.712 -23.652 1.00 69.69 103 SER A N 1
ATOM 780 C CA . SER A 1 103 ? 8.713 9.060 -23.138 1.00 69.69 103 SER A CA 1
ATOM 781 C C . SER A 1 103 ? 8.204 9.117 -21.697 1.00 69.69 103 SER A C 1
ATOM 783 O O . SER A 1 103 ? 7.080 9.577 -21.472 1.00 69.69 103 SER A O 1
ATOM 785 N N . PRO A 1 104 ? 8.979 8.572 -20.738 1.00 66.38 104 PRO A N 1
ATOM 786 C CA . PRO A 1 104 ? 8.516 8.351 -19.377 1.00 66.38 104 PRO A CA 1
ATOM 787 C C . PRO A 1 104 ? 8.040 9.649 -18.736 1.00 66.38 104 PRO A C 1
ATOM 789 O O . PRO A 1 104 ? 8.709 10.680 -18.791 1.00 66.38 104 PRO A O 1
ATOM 792 N N . LEU A 1 105 ? 6.876 9.579 -18.102 1.00 80.88 105 LEU A N 1
ATOM 793 C CA . LEU A 1 105 ? 6.370 10.625 -17.227 1.00 80.88 105 LEU A CA 1
ATOM 794 C C . LEU A 1 105 ? 6.298 10.062 -15.810 1.00 80.88 105 LEU A C 1
ATOM 796 O O . LEU A 1 105 ? 6.067 8.867 -15.615 1.00 80.88 105 LEU A O 1
ATOM 800 N N . GLU A 1 106 ? 6.473 10.930 -14.819 1.00 84.75 106 GLU A N 1
ATOM 801 C CA . GLU A 1 106 ? 6.242 10.574 -13.421 1.00 84.75 106 GLU A CA 1
ATOM 802 C C . GLU A 1 106 ? 4.756 10.253 -13.207 1.00 84.75 106 GLU A C 1
ATOM 804 O O . GLU A 1 106 ? 3.879 11.111 -13.343 1.00 84.75 106 GLU A O 1
ATOM 809 N N . SER A 1 107 ? 4.470 9.000 -12.863 1.00 89.88 107 SER A N 1
ATOM 810 C CA . SER A 1 107 ? 3.152 8.533 -12.450 1.00 89.88 107 SER A CA 1
ATOM 811 C C . SER A 1 107 ? 3.021 8.685 -10.940 1.00 89.88 107 SER A C 1
ATOM 813 O O . SER A 1 107 ? 3.656 7.959 -10.177 1.00 89.88 107 SER A O 1
ATOM 815 N N . LEU A 1 108 ? 2.109 9.556 -10.512 1.00 91.75 108 LEU A N 1
ATOM 816 C CA . LEU A 1 108 ? 1.759 9.766 -9.110 1.00 91.75 108 LEU A CA 1
ATOM 817 C C . LEU A 1 108 ? 0.410 9.117 -8.805 1.00 91.75 108 LEU A C 1
ATOM 819 O O . LEU A 1 108 ? -0.612 9.472 -9.395 1.00 91.75 108 LEU A O 1
ATOM 823 N N . ARG A 1 109 ? 0.394 8.167 -7.871 1.00 92.69 109 ARG A N 1
ATOM 824 C CA . ARG A 1 109 ? -0.811 7.436 -7.474 1.00 92.69 109 ARG A CA 1
ATOM 825 C C . ARG A 1 109 ? -1.038 7.564 -5.980 1.00 92.69 109 ARG A C 1
ATOM 827 O O . ARG A 1 109 ? -0.136 7.392 -5.167 1.00 92.69 109 ARG A O 1
ATOM 834 N N . HIS A 1 110 ? -2.288 7.823 -5.628 1.00 94.81 110 HIS A N 1
ATOM 835 C CA . HIS A 1 110 ? -2.766 7.803 -4.257 1.00 94.81 110 HIS A CA 1
ATOM 836 C C . HIS A 1 110 ? -3.942 6.836 -4.184 1.00 94.81 110 HIS A C 1
ATOM 838 O O . HIS A 1 110 ? -4.836 6.877 -5.030 1.00 94.81 110 HIS A O 1
ATOM 844 N N . SER A 1 111 ? -3.957 5.978 -3.173 1.00 95.19 111 SER A N 1
ATOM 845 C CA . SER A 1 111 ? -5.084 5.098 -2.892 1.00 95.19 111 SER A CA 1
ATOM 846 C C . SER A 1 111 ? -5.475 5.198 -1.424 1.00 95.19 111 SER A C 1
ATOM 848 O O . SER A 1 111 ? -4.632 5.266 -0.528 1.00 95.19 111 SER A O 1
ATOM 850 N N . LEU A 1 112 ? -6.782 5.245 -1.191 1.00 95.31 112 LEU A N 1
ATOM 851 C CA . LEU A 1 112 ? -7.386 5.256 0.130 1.00 95.31 112 LEU A CA 1
ATOM 852 C C . LEU A 1 112 ? -8.448 4.170 0.158 1.00 95.31 112 LEU A C 1
ATOM 854 O O . LEU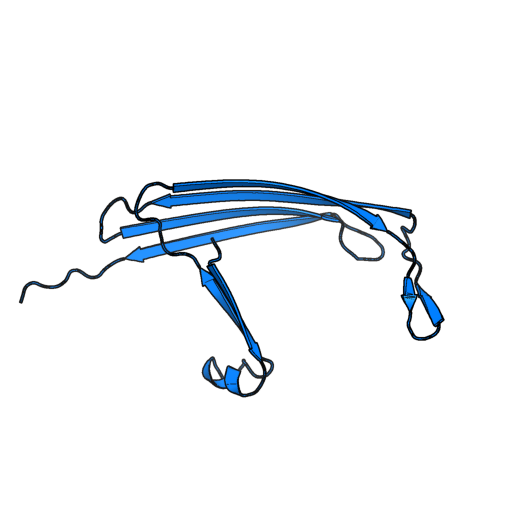 A 1 112 ? -9.288 4.093 -0.738 1.00 95.31 112 LEU A O 1
ATOM 858 N N . LEU A 1 113 ? -8.447 3.370 1.215 1.00 95.19 113 LEU A N 1
ATOM 859 C CA . LEU A 1 113 ? -9.566 2.489 1.497 1.00 95.19 113 LEU A CA 1
ATOM 860 C C . LEU A 1 113 ? -9.800 2.403 2.992 1.00 95.19 113 LEU A C 1
ATOM 862 O O . LEU A 1 113 ? -8.877 2.360 3.809 1.00 95.19 113 LEU A O 1
ATOM 866 N N . ALA A 1 114 ? -11.081 2.364 3.319 1.00 95.25 114 ALA A N 1
ATOM 867 C CA . ALA A 1 114 ? -11.580 2.225 4.663 1.00 95.25 114 ALA A CA 1
ATOM 868 C C . ALA A 1 114 ? -12.555 1.049 4.713 1.00 95.25 114 ALA A C 1
ATOM 870 O O . ALA A 1 114 ? -13.330 0.827 3.783 1.00 95.25 114 ALA A O 1
ATOM 871 N N . LYS A 1 115 ? -12.512 0.304 5.812 1.00 95.31 115 LYS A N 1
ATOM 872 C CA . LYS A 1 115 ? -13.482 -0.731 6.160 1.00 95.31 115 LYS A CA 1
ATOM 873 C C . LYS A 1 115 ? -14.059 -0.408 7.527 1.00 95.31 115 LYS A C 1
ATOM 875 O O . LYS A 1 115 ? -13.325 -0.019 8.436 1.00 95.31 115 LYS A O 1
ATOM 880 N N . MET A 1 116 ? -15.363 -0.597 7.663 1.00 95.25 116 MET A N 1
ATOM 881 C CA . MET A 1 116 ? -16.090 -0.464 8.919 1.00 95.25 116 MET A CA 1
ATOM 882 C C . MET A 1 116 ? -16.900 -1.735 9.137 1.00 95.25 116 MET A C 1
ATOM 884 O O . MET A 1 116 ? -17.595 -2.184 8.228 1.00 95.25 116 MET A O 1
ATOM 888 N N . ASN A 1 117 ? -16.812 -2.295 10.339 1.00 93.06 117 ASN A N 1
ATOM 889 C CA . ASN A 1 117 ? -17.606 -3.445 10.752 1.00 93.06 117 ASN A CA 1
ATOM 890 C C . ASN A 1 117 ? -18.617 -2.984 11.804 1.00 93.06 117 ASN A C 1
ATOM 892 O O . ASN A 1 117 ? -18.234 -2.310 12.763 1.00 93.06 117 ASN A O 1
ATOM 896 N N . LEU A 1 118 ? -19.884 -3.370 11.629 1.00 91.62 118 LEU A N 1
ATOM 897 C CA . LEU A 1 118 ? -20.950 -3.153 12.603 1.00 91.62 118 LEU A CA 1
ATOM 898 C C . LEU A 1 118 ? -21.663 -4.479 12.889 1.00 91.62 118 LEU A C 1
ATOM 900 O O . LEU A 1 118 ? -22.230 -5.079 11.978 1.00 91.62 118 LEU A O 1
ATOM 904 N N . ALA A 1 119 ? -21.634 -4.941 14.137 1.00 85.62 119 ALA A N 1
ATOM 905 C CA . ALA A 1 119 ? -22.402 -6.109 14.561 1.00 85.62 119 ALA A CA 1
ATOM 906 C C . ALA A 1 119 ? -23.838 -5.709 14.932 1.00 85.62 119 ALA A C 1
ATOM 908 O O . ALA A 1 119 ? -24.061 -4.665 15.554 1.00 85.62 119 ALA A O 1
ATOM 909 N N . ALA A 1 120 ? -24.809 -6.551 14.575 1.00 78.06 120 ALA A N 1
ATOM 910 C CA . ALA A 1 120 ? -26.192 -6.385 15.010 1.00 78.06 120 ALA A CA 1
ATOM 911 C C . ALA A 1 120 ? -26.318 -6.636 16.522 1.00 78.06 120 ALA A C 1
ATOM 913 O O . ALA A 1 120 ? -25.639 -7.498 17.079 1.00 78.06 120 ALA A O 1
ATOM 914 N N . ILE A 1 121 ? -27.214 -5.899 17.186 1.00 64.12 121 ILE A N 1
ATOM 915 C CA . ILE A 1 121 ? -27.621 -6.209 18.560 1.00 64.12 121 ILE A CA 1
ATOM 916 C C . ILE A 1 121 ? -28.404 -7.519 18.485 1.00 64.12 121 ILE A C 1
ATOM 918 O O . ILE A 1 121 ? -29.462 -7.560 17.857 1.00 64.12 121 ILE A O 1
ATOM 922 N N . ALA A 1 122 ? -27.890 -8.587 19.095 1.00 61.94 122 ALA A N 1
ATOM 923 C CA . ALA A 1 122 ? -28.701 -9.768 19.349 1.00 61.94 122 ALA A CA 1
ATOM 924 C C . ALA A 1 122 ? -29.849 -9.324 20.265 1.00 61.94 122 ALA A C 1
ATOM 926 O O . ALA A 1 122 ? -29.631 -8.998 21.432 1.00 61.94 122 ALA A O 1
ATOM 927 N N . GLY A 1 123 ? -31.050 -9.197 19.700 1.00 56.41 123 GLY A N 1
ATOM 928 C CA . GLY A 1 123 ? -32.247 -8.910 20.473 1.00 56.41 123 GLY A CA 1
ATOM 929 C C . GLY A 1 123 ? -32.416 -9.998 21.525 1.00 56.41 123 GLY A C 1
ATOM 930 O O . GLY A 1 123 ? -32.405 -11.180 21.191 1.00 56.41 123 GLY A O 1
ATOM 931 N N . ALA A 1 124 ? -32.526 -9.586 22.786 1.00 51.16 124 ALA A N 1
ATOM 932 C CA . ALA A 1 124 ? -32.996 -10.447 23.856 1.00 51.16 124 ALA A CA 1
ATOM 933 C C . ALA A 1 124 ? -34.390 -10.966 23.468 1.00 51.16 124 ALA A C 1
ATOM 935 O O . ALA A 1 124 ? -35.330 -10.177 23.349 1.00 51.16 124 ALA A O 1
ATOM 936 N N . GLY A 1 125 ? -34.471 -12.267 23.197 1.00 41.75 125 GLY A N 1
ATOM 937 C CA . GLY A 1 125 ? -35.707 -13.043 23.196 1.00 41.75 125 GLY A CA 1
ATOM 938 C C . GLY A 1 125 ? -35.849 -13.756 24.527 1.00 41.75 125 GLY A C 1
ATOM 939 O O . GLY A 1 125 ? -34.798 -14.185 25.059 1.00 41.75 125 GLY A O 1
#

Radius of gyration: 21.82 Å; chains: 1; bounding box: 56×30×58 Å

pLDDT: mean 88.26, std 10.22, range [41.75, 97.81]

Organism: NCBI:txid2005002